Protein AF-A0A4E0QUS1-F1 (afdb_monomer_lite)

Foldseek 3Di:
DDDDDDDDDPPVVVVVVVVVVVVVVPPPPPPPPPVDQQVDWDQDPVRDTHGPVVQPPHDDDDDDPQVVCVVCVVVVDADEAAAELPPVRPQDDFQVVSVVVCCVPRVHDGHYDGHAYLDDPRHDVVSVVVVVDDDDPDPPD

Secondary structure (DSSP, 8-state):
---------THHHHHHHHHHHHHHTT---------SGGG-EEE-TTS-EEEGGGGTTS------HHHHHHHHGGGT---EE----TTTT-S-S-HHHHHHHHHHHH---SEEPPP---SSTT--HHHHHHHTS--------

pLDDT: mean 80.7, std 20.2, range [36.47, 97.94]

Radius of gyration: 30.68 Å; chains: 1; bounding box: 37×56×102 Å

InterPro domains:
  IPR000889 Glutathione peroxidase [PF00255] (37-131)
  IPR000889 Glutathione peroxidase [PIRSF000303] (21-133)
  IPR000889 Glutathione peroxidase [PS51355] (27-141)
  IPR000889 Glutathione peroxidase [PTHR11592] (29-133)
  IPR000889 Glutathione peroxidase [cd00340] (36-133)
  IPR029760 Glutathione peroxidase conserved site [PS00763] (80-87)
  IPR036249 Thioredoxin-like superfamily [SSF52833] (36-136)

Sequence (141 aa):
MERLPKMYGPISQLINTLLVVAIWCAQPSRTTGSDTIYDFKALSIDHKLIPLTKYKGLVCIIVNLQSLYTKYADRGLRILAFPCNQFGSQEPGTDEKIKSRILKKYNVTFDLFAKIDVNGTNEDPLYTFLKSKPFQPFFIK

Organism: Fasciola hepatica (NCBI:txid6192)

Structure (mmCIF, N/CA/C/O backbone):
data_AF-A0A4E0QUS1-F1
#
_entry.id   AF-A0A4E0QUS1-F1
#
loop_
_atom_site.group_PDB
_atom_site.id
_atom_site.type_symbol
_atom_site.label_atom_id
_atom_site.label_alt_id
_atom_site.label_comp_id
_atom_site.label_asym_id
_atom_site.label_entity_id
_atom_site.label_seq_id
_atom_site.pdbx_PDB_ins_code
_atom_site.Cartn_x
_atom_site.Cartn_y
_atom_site.Cartn_z
_atom_site.occupancy
_atom_site.B_iso_or_equiv
_atom_site.auth_seq_id
_atom_site.auth_comp_id
_atom_site.auth_asym_id
_atom_site.auth_atom_id
_atom_site.pdbx_PDB_model_num
ATOM 1 N N . MET A 1 1 ? -21.076 -40.288 82.056 1.00 40.31 1 MET A N 1
ATOM 2 C CA . MET A 1 1 ? -19.741 -39.669 81.932 1.00 40.31 1 MET A CA 1
ATOM 3 C C . MET A 1 1 ? -19.907 -38.334 81.239 1.00 40.31 1 MET A C 1
ATOM 5 O O . MET A 1 1 ? -20.513 -38.287 80.176 1.00 40.31 1 MET A O 1
ATOM 9 N N . GLU A 1 2 ? -19.456 -37.276 81.903 1.00 49.25 2 GLU A N 1
ATOM 10 C CA . GLU A 1 2 ? -19.419 -35.893 81.424 1.00 49.25 2 GLU A CA 1
ATOM 11 C C . GLU A 1 2 ? -18.774 -35.747 80.040 1.00 49.25 2 GLU A C 1
ATOM 13 O O . GLU A 1 2 ? -17.830 -36.470 79.718 1.00 49.25 2 GLU A O 1
ATOM 18 N N . ARG A 1 3 ? -19.229 -34.733 79.289 1.00 40.03 3 ARG A N 1
ATOM 19 C CA . ARG A 1 3 ? -18.395 -33.639 78.747 1.00 40.03 3 ARG A CA 1
ATOM 20 C C . ARG A 1 3 ? -19.279 -32.612 78.017 1.00 40.03 3 ARG A C 1
ATOM 22 O O . ARG A 1 3 ? -19.805 -32.889 76.945 1.00 40.03 3 ARG A O 1
ATOM 29 N N . LEU A 1 4 ? -19.385 -31.405 78.570 1.00 36.47 4 LEU A N 1
ATOM 30 C CA . LEU A 1 4 ? -19.482 -30.161 77.784 1.00 36.47 4 LEU A CA 1
ATOM 31 C C . LEU A 1 4 ? -18.038 -29.660 77.522 1.00 36.47 4 LEU A C 1
ATOM 33 O O . LEU A 1 4 ? -17.146 -30.036 78.282 1.00 36.47 4 LEU A O 1
ATOM 37 N N . PRO A 1 5 ? -17.765 -28.697 76.619 1.00 57.28 5 PRO A N 1
ATOM 38 C CA . PRO A 1 5 ? -18.223 -28.508 75.237 1.00 57.28 5 PRO A CA 1
ATOM 39 C C . PRO A 1 5 ? -17.035 -28.170 74.284 1.00 57.28 5 PRO A C 1
ATOM 41 O O . PRO A 1 5 ? -15.944 -27.812 74.722 1.00 57.28 5 PRO A O 1
ATOM 44 N N . LYS A 1 6 ? -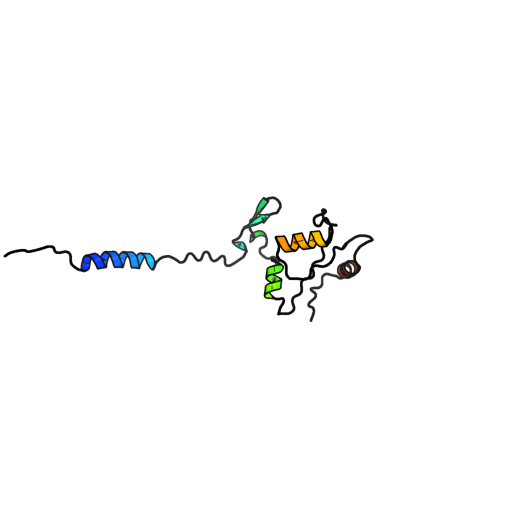17.251 -28.154 72.961 1.00 43.47 6 LYS A N 1
ATOM 45 C CA . LYS A 1 6 ? -16.607 -27.150 72.088 1.00 43.47 6 LYS A CA 1
ATOM 46 C C . LYS A 1 6 ? -17.665 -26.550 71.177 1.00 43.47 6 LYS A C 1
ATOM 48 O O . LYS A 1 6 ? -18.174 -27.181 70.260 1.00 43.47 6 LYS A O 1
ATOM 53 N N . MET A 1 7 ? -18.013 -25.323 71.522 1.00 51.16 7 MET A N 1
ATOM 54 C CA . MET A 1 7 ? -19.001 -24.474 70.891 1.00 51.16 7 MET A CA 1
ATOM 55 C C . MET A 1 7 ? -18.288 -23.609 69.847 1.00 51.16 7 MET A C 1
ATOM 57 O O . MET A 1 7 ? -17.663 -22.620 70.205 1.00 51.16 7 MET A O 1
ATOM 61 N N . TYR A 1 8 ? -18.374 -23.994 68.574 1.00 54.34 8 TYR A N 1
ATOM 62 C CA . TYR A 1 8 ? -18.249 -23.091 67.424 1.00 54.34 8 TYR A CA 1
ATOM 63 C C . TYR A 1 8 ? -19.262 -23.565 66.381 1.00 54.34 8 TYR A C 1
ATOM 65 O O . TYR A 1 8 ? -19.055 -24.556 65.687 1.00 54.34 8 TYR A O 1
ATOM 73 N N . GLY A 1 9 ? -20.426 -22.918 66.391 1.00 48.94 9 GLY A N 1
ATOM 74 C CA . GLY A 1 9 ? -21.565 -23.253 65.546 1.00 48.94 9 GLY A CA 1
ATOM 75 C C . GLY A 1 9 ? -21.462 -22.696 64.118 1.00 48.94 9 GLY A C 1
ATOM 76 O O . GLY A 1 9 ? -20.525 -21.964 63.792 1.00 48.94 9 GLY A O 1
ATOM 77 N N . PRO A 1 10 ? -22.473 -22.976 63.277 1.00 53.22 10 PRO A N 1
ATOM 78 C CA . PRO A 1 10 ? -22.513 -22.650 61.842 1.00 53.22 10 PRO A CA 1
ATOM 79 C C . PRO A 1 10 ? -22.476 -21.145 61.504 1.00 53.22 10 PRO A C 1
ATOM 81 O O . PRO A 1 10 ? -22.415 -20.770 60.336 1.00 53.22 10 PRO A O 1
ATOM 84 N N . ILE A 1 11 ? -22.463 -20.265 62.507 1.00 51.97 11 ILE A N 1
ATOM 85 C CA . ILE A 1 11 ? -22.473 -18.809 62.333 1.00 51.97 11 ILE A CA 1
ATOM 86 C C . ILE A 1 11 ? -21.072 -18.270 61.975 1.00 51.97 11 ILE A C 1
ATOM 88 O O . ILE A 1 11 ? -20.977 -17.299 61.229 1.00 51.97 11 ILE A O 1
ATOM 92 N N . SER A 1 12 ? -19.970 -18.912 62.398 1.00 47.06 12 SER A N 1
ATOM 93 C CA . SER A 1 12 ? -18.616 -18.412 62.073 1.00 47.06 12 SER A CA 1
ATOM 94 C C . SER A 1 12 ? -18.141 -18.767 60.657 1.00 47.06 12 SER A C 1
ATOM 96 O O . SER A 1 12 ? -17.222 -18.126 60.153 1.00 47.06 12 SER A O 1
ATOM 98 N N . GLN A 1 13 ? -18.758 -19.756 59.998 1.00 48.47 13 GLN A N 1
ATOM 99 C CA . GLN A 1 13 ? -18.509 -20.026 58.576 1.00 48.47 13 GLN A CA 1
ATOM 100 C C . GLN A 1 13 ? -19.308 -19.076 57.676 1.00 48.47 13 GLN A C 1
ATOM 102 O O . GLN A 1 13 ? -18.780 -18.616 56.671 1.00 48.47 13 GLN A O 1
ATOM 107 N N . LEU A 1 14 ? -20.523 -18.686 58.075 1.00 49.16 14 LEU A N 1
ATOM 108 C CA . LEU A 1 14 ? -21.357 -17.767 57.292 1.00 49.16 14 LEU A CA 1
ATOM 109 C C . LEU A 1 14 ? -20.762 -16.353 57.180 1.00 49.16 14 LEU A C 1
ATOM 111 O O . LEU A 1 14 ? -20.865 -15.740 56.119 1.00 49.16 14 LEU A O 1
ATOM 115 N N . ILE A 1 15 ? -20.087 -15.850 58.219 1.00 51.75 15 ILE A N 1
ATOM 116 C CA . ILE A 1 15 ? -19.518 -14.488 58.213 1.00 51.75 15 ILE A CA 1
ATOM 117 C C . ILE A 1 15 ? -18.326 -14.378 57.241 1.00 51.75 15 ILE A C 1
ATOM 119 O O . ILE A 1 15 ? -18.234 -13.404 56.494 1.00 51.75 15 ILE A O 1
ATOM 123 N N . ASN A 1 16 ? -17.458 -15.397 57.177 1.00 44.53 16 ASN A N 1
ATOM 124 C CA . ASN A 1 16 ? -16.328 -15.404 56.238 1.00 44.53 16 ASN A CA 1
ATOM 125 C C . ASN A 1 16 ? -16.762 -15.664 54.787 1.00 44.53 16 ASN A C 1
ATOM 127 O O . ASN A 1 16 ? -16.133 -15.142 53.868 1.00 44.53 16 ASN A O 1
ATOM 131 N N . THR A 1 17 ? -17.843 -16.414 54.551 1.00 52.12 17 THR A N 1
ATOM 132 C CA . THR A 1 17 ? -18.352 -16.637 53.187 1.00 52.12 17 THR A CA 1
ATOM 133 C C . THR A 1 17 ? -19.080 -15.404 52.633 1.00 52.12 17 THR A C 1
ATOM 135 O O . THR A 1 17 ? -18.902 -15.075 51.462 1.00 52.12 17 THR A O 1
ATOM 138 N N . LEU A 1 18 ? -19.827 -14.658 53.458 1.00 50.69 18 LEU A N 1
ATOM 139 C CA . LEU A 1 18 ? -20.523 -13.432 53.029 1.00 50.69 18 LEU A CA 1
ATOM 140 C C . LEU A 1 18 ? -19.567 -12.278 52.680 1.00 50.69 18 LEU A C 1
ATOM 142 O O . LEU A 1 18 ? -19.798 -11.576 51.695 1.00 50.69 18 LEU A O 1
ATOM 146 N N . LEU A 1 19 ? -18.470 -12.112 53.429 1.00 47.12 19 LEU A N 1
ATOM 147 C CA . LEU A 1 19 ? -17.458 -11.081 53.152 1.00 47.12 19 LEU A CA 1
ATOM 148 C C . LEU A 1 19 ? -16.709 -11.325 51.829 1.00 47.12 19 LEU A C 1
ATOM 150 O O . LEU A 1 19 ? -16.436 -10.373 51.100 1.00 47.12 19 LEU A O 1
ATOM 154 N N . VAL A 1 20 ? -16.430 -12.584 51.473 1.00 51.47 20 VAL A N 1
ATOM 155 C CA . VAL A 1 20 ? -15.752 -12.933 50.209 1.00 51.47 20 VAL A CA 1
ATOM 156 C C . VAL A 1 20 ? -16.686 -12.779 49.000 1.00 51.47 20 VAL A C 1
ATOM 158 O O . VAL A 1 20 ? -16.249 -12.308 47.951 1.00 51.47 20 VAL A O 1
ATOM 161 N N . VAL A 1 21 ? -17.982 -13.086 49.144 1.00 51.75 21 VAL A N 1
ATOM 162 C CA . VAL A 1 21 ? -18.977 -12.886 48.071 1.00 51.75 21 VAL A CA 1
ATOM 163 C C . VAL A 1 21 ? -19.236 -11.394 47.812 1.00 51.75 21 VAL A C 1
ATOM 165 O O . VAL A 1 21 ? -19.278 -10.975 46.656 1.00 51.75 21 VAL A O 1
ATOM 168 N N . ALA A 1 22 ? -19.325 -10.563 48.857 1.00 50.81 22 ALA A N 1
ATOM 169 C CA . ALA A 1 22 ? -19.548 -9.121 48.706 1.00 50.81 22 ALA A CA 1
ATOM 170 C C . ALA A 1 22 ? -18.384 -8.395 47.997 1.00 50.81 22 ALA A C 1
ATOM 172 O O . ALA A 1 22 ? -18.614 -7.454 47.239 1.00 50.81 22 ALA A O 1
ATOM 173 N N . ILE A 1 23 ? -17.142 -8.858 48.188 1.00 49.94 23 ILE A N 1
ATOM 174 C CA . ILE A 1 23 ? -15.952 -8.284 47.535 1.00 49.94 23 ILE A CA 1
ATOM 175 C C . ILE A 1 23 ? -15.830 -8.744 46.069 1.00 49.94 23 ILE A C 1
ATOM 177 O O . ILE A 1 23 ? -15.285 -8.014 45.242 1.00 49.94 23 ILE A O 1
ATOM 181 N N . TRP A 1 24 ? -16.383 -9.906 45.702 1.00 47.44 24 TRP A N 1
ATOM 182 C CA . TRP A 1 24 ? -16.350 -10.400 44.318 1.00 47.44 24 TRP A CA 1
ATOM 183 C C . TRP A 1 24 ? -17.467 -9.819 43.433 1.00 47.44 24 TRP A C 1
ATOM 185 O O . TRP A 1 24 ? -17.294 -9.700 42.223 1.00 47.44 24 TRP A O 1
ATOM 195 N N . CYS A 1 25 ? -18.575 -9.363 44.027 1.00 55.81 25 CYS A N 1
ATOM 196 C CA . CYS A 1 25 ? -19.667 -8.698 43.304 1.00 55.81 25 CYS A CA 1
ATOM 197 C C . CYS A 1 25 ? -19.442 -7.197 43.045 1.00 55.81 25 CYS A C 1
ATOM 199 O O . CYS A 1 25 ? -20.189 -6.597 42.277 1.00 55.81 25 CYS A O 1
ATOM 201 N N . ALA A 1 26 ? -18.412 -6.591 43.639 1.00 57.03 26 ALA A N 1
ATOM 202 C CA . ALA A 1 26 ? -18.058 -5.188 43.431 1.00 57.03 26 ALA A CA 1
ATOM 203 C C . ALA A 1 26 ? -16.633 -5.046 42.885 1.00 57.03 26 ALA A C 1
ATOM 205 O O . ALA A 1 26 ? -15.854 -4.205 43.330 1.00 57.03 26 ALA A O 1
ATOM 206 N N . GLN A 1 27 ? -16.280 -5.854 41.886 1.00 51.78 27 GLN A N 1
ATOM 207 C CA . GLN A 1 27 ? -15.280 -5.390 40.937 1.00 51.78 27 GLN A CA 1
ATOM 208 C C . GLN A 1 27 ? -15.998 -4.433 39.985 1.00 51.78 27 GLN A C 1
ATOM 210 O O . GLN A 1 27 ? -16.838 -4.896 39.211 1.00 51.78 27 GLN A O 1
ATOM 215 N N . PRO A 1 28 ? -15.719 -3.112 40.008 1.00 50.62 28 PRO A N 1
ATOM 216 C CA . PRO A 1 28 ? -16.081 -2.291 38.871 1.00 50.62 28 PRO A CA 1
ATOM 217 C C . PRO A 1 28 ? -15.431 -2.965 37.671 1.00 50.62 28 PRO A C 1
ATOM 219 O O . PRO A 1 28 ? -14.208 -3.135 37.632 1.00 50.62 28 PRO A O 1
ATOM 222 N N . SER A 1 29 ? -16.251 -3.409 36.723 1.00 51.47 29 SER A N 1
ATOM 223 C CA . SER A 1 29 ? -15.768 -3.776 35.408 1.00 51.47 29 SER A CA 1
ATOM 224 C C . SER A 1 29 ? -14.910 -2.608 34.943 1.00 51.47 29 SER A C 1
ATOM 226 O O . SER A 1 29 ? -15.428 -1.523 34.675 1.00 51.47 29 SER A O 1
ATOM 228 N N . ARG A 1 30 ? -13.587 -2.788 34.897 1.00 48.03 30 ARG A N 1
ATOM 229 C CA . ARG A 1 30 ? -12.718 -1.873 34.165 1.00 48.03 30 ARG A CA 1
ATOM 230 C C . ARG A 1 30 ? -13.013 -2.094 32.691 1.00 48.03 30 ARG A C 1
ATOM 232 O O . ARG A 1 30 ? -12.247 -2.721 31.972 1.00 48.03 30 ARG A O 1
ATOM 239 N N . THR A 1 31 ? -14.142 -1.575 32.238 1.00 47.84 31 THR A N 1
ATOM 240 C CA . THR A 1 31 ? -14.291 -1.160 30.859 1.00 47.84 31 THR A CA 1
ATOM 241 C C . THR A 1 31 ? -13.455 0.105 30.730 1.00 47.84 31 THR A C 1
ATOM 243 O O . THR A 1 31 ? -13.963 1.216 30.844 1.00 47.84 31 THR A O 1
ATOM 246 N N . THR A 1 32 ? -12.149 -0.035 30.500 1.00 53.66 32 THR A N 1
ATOM 247 C CA . THR A 1 32 ? -11.423 1.004 29.760 1.00 53.66 32 THR A CA 1
ATOM 248 C C . THR A 1 32 ? -11.858 0.871 28.303 1.00 53.66 32 THR A C 1
ATOM 250 O O . THR A 1 32 ? -11.110 0.384 27.458 1.00 53.66 32 THR A O 1
ATOM 253 N N . GLY A 1 33 ? -13.132 1.172 28.044 1.00 52.78 33 GLY A N 1
ATOM 254 C CA . GLY A 1 33 ? -13.663 1.290 26.700 1.00 52.78 33 GLY A CA 1
ATOM 255 C C . GLY A 1 33 ? -13.102 2.577 26.131 1.00 52.78 33 GLY A C 1
ATOM 256 O O . GLY A 1 33 ? -13.495 3.659 26.548 1.00 52.78 33 GLY A O 1
ATOM 257 N N . SER A 1 34 ? -12.116 2.469 25.250 1.00 57.66 34 SER A N 1
ATOM 258 C CA . SER A 1 34 ? -11.783 3.574 24.363 1.00 57.66 34 SER A CA 1
ATOM 259 C C . SER A 1 34 ? -12.925 3.690 23.356 1.00 57.66 34 SER A C 1
ATOM 261 O O . SER A 1 34 ? -13.017 2.876 22.431 1.00 57.66 34 SER A O 1
ATOM 263 N N . ASP A 1 35 ? -13.820 4.652 23.545 1.00 76.94 35 ASP A N 1
ATOM 264 C CA . ASP A 1 35 ? -14.966 4.843 22.650 1.00 76.94 35 ASP A CA 1
ATOM 265 C C . ASP A 1 35 ? -14.526 5.351 21.267 1.00 76.94 35 ASP A C 1
ATOM 267 O O . ASP A 1 35 ? -15.284 5.294 20.296 1.00 76.94 35 ASP A O 1
ATOM 271 N N . THR A 1 36 ? -13.287 5.847 21.146 1.00 89.69 36 THR A N 1
ATOM 272 C CA . THR A 1 36 ? -12.766 6.418 19.902 1.00 89.69 36 THR A CA 1
ATOM 273 C C . THR A 1 36 ? -11.298 6.075 19.664 1.00 89.69 36 THR A C 1
ATOM 275 O O . THR A 1 36 ? -10.553 5.709 20.570 1.00 89.69 36 THR A O 1
ATOM 278 N N . ILE A 1 37 ? -10.829 6.283 18.430 1.00 92.06 37 ILE A N 1
ATOM 279 C CA . ILE A 1 37 ? -9.399 6.167 18.107 1.00 92.06 37 ILE A CA 1
ATOM 280 C C . ILE A 1 37 ? -8.530 7.209 18.836 1.00 92.06 37 ILE A C 1
ATOM 282 O O . ILE A 1 37 ? -7.312 7.068 18.873 1.00 92.06 37 ILE A O 1
ATOM 286 N N . TYR A 1 38 ? -9.121 8.268 19.398 1.00 93.81 38 TYR A N 1
ATOM 287 C CA . TYR A 1 38 ? -8.379 9.388 19.977 1.00 93.81 38 TYR A CA 1
ATOM 288 C C . TYR A 1 38 ? -7.732 9.066 21.327 1.00 93.81 38 TYR A C 1
ATOM 290 O O . TYR A 1 38 ? -6.824 9.783 21.743 1.00 93.81 38 TYR A O 1
ATOM 298 N N . ASP A 1 39 ? -8.128 7.967 21.963 1.00 93.69 39 ASP A N 1
ATOM 299 C CA . ASP A 1 39 ? -7.533 7.501 23.219 1.00 93.69 39 ASP A CA 1
ATOM 300 C C . ASP A 1 39 ? -6.164 6.828 23.006 1.00 93.69 39 ASP A C 1
ATOM 302 O O . ASP A 1 39 ? -5.421 6.574 23.955 1.00 93.69 39 ASP A O 1
ATOM 306 N N . PHE A 1 40 ? -5.795 6.561 21.748 1.00 94.31 40 PHE A N 1
ATOM 307 C CA . PHE A 1 40 ? -4.576 5.847 21.391 1.00 94.31 40 PHE A CA 1
ATOM 308 C C . PHE A 1 40 ? -3.437 6.773 20.952 1.00 94.31 40 PHE A C 1
ATOM 310 O O . PHE A 1 40 ? -3.622 7.890 20.454 1.00 94.31 40 PHE A O 1
ATOM 317 N N . LYS A 1 41 ? -2.214 6.252 21.082 1.00 95.88 41 LYS A N 1
ATOM 318 C CA . LYS A 1 41 ? -0.996 6.821 20.499 1.00 95.88 41 LYS A CA 1
ATOM 319 C C . LYS A 1 41 ? -0.332 5.773 19.611 1.00 95.88 41 LYS A C 1
ATOM 321 O O . LYS A 1 41 ? -0.338 4.594 19.952 1.00 95.88 41 LYS A O 1
ATOM 326 N N . ALA A 1 42 ? 0.263 6.205 18.505 1.00 94.62 42 ALA A N 1
ATOM 327 C CA . ALA A 1 42 ? 0.992 5.341 17.583 1.00 94.62 42 ALA A CA 1
ATOM 328 C C . ALA A 1 42 ? 2.439 5.817 17.437 1.00 94.62 42 ALA A C 1
ATOM 330 O O . ALA A 1 42 ? 2.710 7.018 17.429 1.00 94.62 42 ALA A O 1
ATOM 331 N N . LEU A 1 43 ? 3.376 4.876 17.329 1.00 96.06 43 LEU A N 1
ATOM 332 C CA . LEU A 1 43 ? 4.772 5.191 17.048 1.00 96.06 43 LEU A CA 1
ATOM 333 C C . LEU A 1 43 ? 4.928 5.502 15.553 1.00 96.06 43 LEU A C 1
ATOM 335 O O . LEU A 1 43 ? 4.513 4.707 14.711 1.00 96.06 43 LEU A O 1
ATOM 339 N N . SER A 1 44 ? 5.506 6.656 15.223 1.00 93.69 44 SER A N 1
ATOM 340 C CA . SER A 1 44 ? 5.849 6.999 13.842 1.00 93.69 44 SER A CA 1
ATOM 341 C C . SER A 1 44 ? 7.099 6.257 13.370 1.00 93.69 44 SER A C 1
ATOM 343 O O . SER A 1 44 ? 7.847 5.694 14.170 1.00 93.69 44 SER A O 1
ATOM 345 N N . ILE A 1 45 ? 7.359 6.317 12.061 1.00 87.75 45 ILE A N 1
ATOM 346 C CA . ILE A 1 45 ? 8.582 5.763 11.465 1.00 87.75 45 ILE A CA 1
ATOM 347 C C . ILE A 1 45 ? 9.861 6.422 12.014 1.00 87.75 45 ILE A C 1
ATOM 349 O O . ILE A 1 45 ? 10.891 5.771 12.110 1.00 87.75 45 ILE A O 1
ATOM 353 N N . ASP A 1 46 ? 9.765 7.672 12.475 1.00 95.12 46 ASP A N 1
ATOM 354 C CA . ASP A 1 46 ? 10.855 8.409 13.131 1.00 95.12 46 ASP A CA 1
ATOM 355 C C . ASP A 1 46 ? 10.925 8.152 14.649 1.00 95.12 46 ASP A C 1
ATOM 357 O O . ASP A 1 46 ? 11.494 8.952 15.393 1.00 95.12 46 ASP A O 1
ATOM 361 N N . HIS A 1 47 ? 10.282 7.088 15.138 1.00 92.12 47 HIS A N 1
ATOM 362 C CA . HIS A 1 47 ? 10.220 6.706 16.553 1.00 92.12 47 HIS A CA 1
ATOM 363 C C . HIS A 1 47 ? 9.615 7.765 17.490 1.00 92.12 47 HIS A C 1
ATOM 365 O O . HIS A 1 47 ? 9.898 7.790 18.690 1.00 92.12 47 HIS A O 1
ATOM 371 N N . LYS A 1 48 ? 8.728 8.622 16.974 1.00 96.81 48 LYS A N 1
ATOM 372 C CA . LYS A 1 48 ? 7.997 9.600 17.791 1.00 96.81 48 LYS A CA 1
ATOM 373 C C . LYS A 1 48 ? 6.622 9.057 18.140 1.00 96.81 48 LYS A C 1
ATOM 375 O O . LYS A 1 48 ? 5.891 8.595 17.268 1.00 96.81 48 LYS A O 1
ATOM 380 N N . LEU A 1 49 ? 6.251 9.125 19.415 1.00 97.19 49 LEU A N 1
ATOM 381 C CA . LEU A 1 49 ? 4.927 8.708 19.866 1.00 97.19 49 LEU A CA 1
ATOM 382 C C . LEU A 1 49 ? 3.904 9.811 19.556 1.00 97.19 49 LEU A C 1
ATOM 384 O O . LEU A 1 49 ? 3.917 10.869 20.186 1.00 97.19 49 LEU A O 1
ATOM 388 N N . ILE A 1 50 ? 3.025 9.571 18.583 1.00 96.81 50 ILE A N 1
ATOM 389 C CA . ILE A 1 50 ? 2.036 10.541 18.101 1.00 96.81 50 ILE A CA 1
ATOM 390 C C . ILE A 1 50 ? 0.654 10.186 18.668 1.00 96.81 50 ILE A C 1
ATOM 392 O O . ILE A 1 50 ? 0.156 9.090 18.399 1.00 96.81 50 ILE A O 1
ATOM 396 N N . PRO A 1 51 ? -0.002 11.082 19.428 1.00 97.12 51 PRO A N 1
ATOM 397 C CA . PRO A 1 51 ? -1.385 10.873 19.839 1.00 97.12 51 PRO A CA 1
ATOM 398 C C . PRO A 1 51 ? -2.335 11.007 18.646 1.00 97.12 51 PRO A C 1
ATOM 400 O O . PRO A 1 51 ? -2.218 11.944 17.851 1.00 97.12 51 PRO A O 1
ATOM 403 N N . LEU A 1 52 ? -3.302 10.093 18.528 1.00 96.12 52 LEU A N 1
ATOM 404 C CA . LEU A 1 52 ? -4.244 10.104 17.405 1.00 96.12 52 LEU A CA 1
ATOM 405 C C . LEU A 1 52 ? -5.252 11.262 17.480 1.00 96.12 52 LEU A C 1
ATOM 407 O O . LEU A 1 52 ? -5.863 11.596 16.466 1.00 96.12 52 LEU A O 1
ATOM 411 N N . THR A 1 53 ? -5.354 11.957 18.622 1.00 96.69 53 THR A N 1
ATOM 412 C CA . THR A 1 53 ? -6.055 13.253 18.746 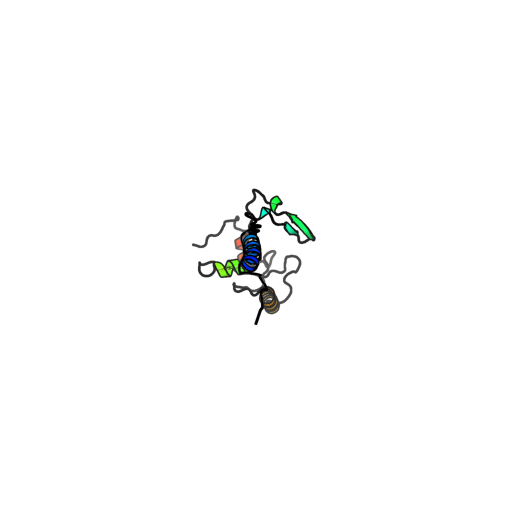1.00 96.69 53 THR A CA 1
ATOM 413 C C . THR A 1 53 ? -5.604 14.282 17.708 1.00 96.69 53 THR A C 1
ATOM 415 O O . THR A 1 53 ? -6.405 15.132 17.324 1.00 96.69 53 THR A O 1
ATOM 418 N N . LYS A 1 54 ? -4.364 14.178 17.200 1.00 96.19 54 LYS A N 1
A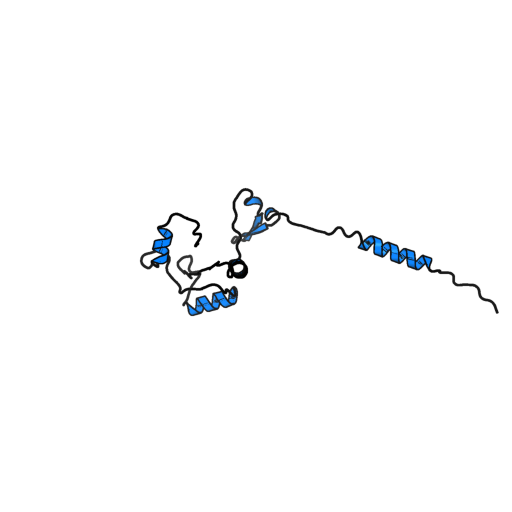TOM 419 C CA . LYS A 1 54 ? -3.835 14.996 16.095 1.00 96.19 54 LYS A CA 1
ATOM 420 C C . LYS A 1 54 ? -4.757 15.014 14.868 1.00 96.19 54 LYS A C 1
ATOM 422 O O . LYS A 1 54 ? -4.770 16.000 14.141 1.00 96.19 54 LYS A O 1
ATOM 427 N N . TYR A 1 55 ? -5.503 13.937 14.634 1.00 95.12 55 TYR A N 1
ATOM 428 C CA . TYR A 1 55 ? -6.350 13.771 13.456 1.00 95.12 55 TYR A CA 1
ATOM 429 C C . TYR A 1 55 ? -7.835 14.069 13.715 1.00 95.12 55 TYR A C 1
ATOM 431 O O . TYR A 1 55 ? -8.691 13.744 12.892 1.00 95.12 55 TYR A O 1
ATOM 439 N N . LYS A 1 56 ? -8.171 14.677 14.858 1.00 93.88 56 LYS A N 1
ATOM 440 C CA . LYS A 1 56 ? -9.556 15.011 15.198 1.00 93.88 56 LYS A CA 1
ATOM 441 C C . LYS A 1 56 ? -10.151 15.987 14.179 1.00 93.88 56 LYS A C 1
ATOM 443 O O . LYS A 1 56 ? -9.555 17.013 13.876 1.00 93.88 56 LYS A O 1
ATOM 448 N N . GLY A 1 57 ? -11.337 15.657 13.667 1.00 91.06 57 GLY A N 1
ATOM 449 C CA . GLY A 1 57 ? -12.022 16.438 12.628 1.00 91.06 57 GLY A CA 1
ATOM 450 C C . GLY A 1 57 ? -11.591 16.109 11.194 1.00 91.06 57 GLY A C 1
ATOM 451 O O . GLY A 1 57 ? -12.146 16.680 10.260 1.00 91.06 57 GLY A O 1
ATOM 452 N N . LEU A 1 58 ? -10.649 15.179 11.004 1.00 92.06 58 LEU A N 1
ATOM 453 C CA . LEU A 1 58 ? -10.235 14.698 9.688 1.00 92.06 58 LEU A CA 1
ATOM 454 C C . LEU A 1 58 ? -10.822 13.314 9.404 1.00 92.06 58 LEU A C 1
ATOM 456 O O . LEU A 1 58 ? -10.922 12.464 10.290 1.00 92.06 58 LEU A O 1
ATOM 460 N N . VAL A 1 59 ? -11.147 13.060 8.137 1.00 91.06 59 VAL A N 1
ATOM 461 C CA . VAL A 1 59 ? -11.447 11.702 7.671 1.00 91.06 59 VAL A CA 1
ATOM 462 C C . VAL A 1 59 ? -10.136 10.921 7.602 1.00 91.06 59 VAL A C 1
ATOM 464 O O . VAL A 1 59 ? -9.218 11.301 6.879 1.00 91.06 59 VAL A O 1
ATOM 467 N N . CYS A 1 60 ? -10.048 9.829 8.362 1.00 87.94 60 CYS A N 1
ATOM 468 C CA . CYS A 1 60 ? -8.862 8.977 8.433 1.00 87.94 60 CYS A CA 1
ATOM 469 C C . CYS A 1 60 ? -9.167 7.581 7.896 1.00 87.94 60 CYS A C 1
ATOM 471 O O . CYS A 1 60 ? -10.162 6.970 8.283 1.00 87.94 60 CYS A O 1
ATOM 473 N N . ILE A 1 61 ? -8.272 7.045 7.066 1.00 86.50 61 ILE A N 1
ATOM 474 C CA . ILE A 1 61 ? -8.300 5.642 6.648 1.00 86.50 61 ILE A CA 1
ATOM 475 C C . ILE A 1 61 ? -7.173 4.915 7.384 1.00 86.50 61 ILE A C 1
ATOM 477 O O . ILE A 1 61 ? -5.997 5.153 7.119 1.00 86.50 61 ILE A O 1
ATOM 481 N N . ILE A 1 62 ? -7.538 4.028 8.311 1.00 90.00 62 ILE A N 1
ATOM 482 C CA . ILE A 1 62 ? -6.619 3.103 8.986 1.00 90.00 62 ILE A CA 1
ATOM 483 C C . ILE A 1 62 ? -6.951 1.712 8.463 1.00 90.00 62 ILE A C 1
ATOM 485 O O . ILE A 1 62 ? -8.062 1.224 8.669 1.00 90.00 62 ILE A O 1
ATOM 489 N N . VAL A 1 63 ? -6.017 1.083 7.755 1.00 86.19 63 VAL A N 1
ATOM 490 C CA . VAL A 1 63 ? -6.305 -0.151 7.023 1.00 86.19 63 VAL A CA 1
ATOM 491 C C . VAL A 1 63 ? -5.257 -1.226 7.280 1.00 86.19 63 VAL A C 1
ATOM 493 O O . VAL A 1 63 ? -4.056 -0.988 7.195 1.00 86.19 63 VAL A O 1
ATOM 496 N N . ASN A 1 64 ? -5.741 -2.437 7.549 1.00 87.75 64 ASN A N 1
ATOM 497 C CA . ASN A 1 64 ? -5.000 -3.673 7.334 1.00 87.75 64 ASN A CA 1
ATOM 498 C C . ASN A 1 64 ? -5.602 -4.353 6.096 1.00 87.75 64 ASN A C 1
ATOM 500 O O . ASN A 1 64 ? -6.734 -4.836 6.147 1.00 87.75 64 ASN A O 1
ATOM 504 N N . LEU A 1 65 ? -4.865 -4.348 4.981 1.00 89.31 65 LEU A N 1
ATOM 505 C CA . LEU A 1 65 ? -5.379 -4.774 3.673 1.00 89.31 65 LEU A CA 1
ATOM 506 C C . LEU A 1 65 ? -5.808 -6.243 3.653 1.00 89.31 65 LEU A C 1
ATOM 508 O O . LEU A 1 65 ? -6.851 -6.557 3.089 1.00 89.31 65 LEU A O 1
ATOM 512 N N . GLN A 1 66 ? -5.058 -7.133 4.306 1.00 90.81 66 GLN A N 1
ATOM 513 C CA . GLN A 1 66 ? -5.404 -8.553 4.324 1.00 90.81 66 GLN A CA 1
ATOM 514 C C . GLN A 1 66 ? -6.693 -8.799 5.117 1.00 90.81 66 GLN A C 1
ATOM 516 O O . GLN A 1 66 ? -7.582 -9.498 4.642 1.00 90.81 66 GLN A O 1
ATOM 521 N N . SER A 1 67 ? -6.845 -8.176 6.290 1.00 90.75 67 SER A N 1
ATOM 522 C CA . SER A 1 67 ? -8.079 -8.285 7.082 1.00 90.75 67 SER A CA 1
ATOM 523 C C . SER A 1 67 ? -9.286 -7.670 6.369 1.00 90.75 67 SER A C 1
ATOM 525 O O . SER A 1 67 ? -10.387 -8.217 6.442 1.00 90.75 67 SER A O 1
ATOM 527 N N . LEU A 1 68 ? -9.085 -6.552 5.662 1.00 91.75 68 LEU A N 1
ATOM 528 C CA . LEU A 1 68 ? -10.116 -5.940 4.825 1.00 91.75 68 LEU A CA 1
ATOM 529 C C . LEU A 1 68 ? -10.559 -6.907 3.721 1.00 91.75 68 LEU A C 1
ATOM 531 O O . LEU A 1 68 ? -11.758 -7.103 3.524 1.00 91.75 68 LEU A O 1
ATOM 535 N N . TYR A 1 69 ? -9.596 -7.544 3.053 1.00 93.12 69 TYR A N 1
ATOM 536 C CA . TYR A 1 69 ? -9.867 -8.518 2.007 1.00 93.12 69 TYR A CA 1
ATOM 537 C C . TYR A 1 69 ? -10.619 -9.735 2.546 1.00 93.12 69 TYR A C 1
ATOM 539 O O . TYR A 1 69 ? -11.706 -10.019 2.059 1.00 93.12 69 TYR A O 1
ATOM 547 N N . THR A 1 70 ? -10.137 -10.385 3.612 1.00 93.31 70 THR A N 1
ATOM 548 C CA . THR A 1 70 ? -10.833 -11.530 4.230 1.00 93.31 70 THR A CA 1
ATOM 549 C C . THR A 1 70 ? -12.287 -11.208 4.581 1.00 93.31 70 THR A C 1
ATOM 551 O O . THR A 1 70 ? -13.161 -12.049 4.409 1.00 93.31 70 THR A O 1
ATOM 554 N N . LYS A 1 71 ? -12.575 -9.989 5.053 1.00 94.25 71 LYS A N 1
ATOM 555 C CA . LYS A 1 71 ? -13.930 -9.605 5.470 1.00 94.25 71 LYS A CA 1
ATOM 556 C C . LYS A 1 71 ? -14.886 -9.331 4.304 1.00 94.25 71 LYS A C 1
ATOM 558 O O . LYS A 1 71 ? -16.092 -9.527 4.457 1.00 94.25 71 LYS A O 1
ATOM 563 N N . TYR A 1 72 ? -14.382 -8.823 3.181 1.00 95.75 72 TYR A N 1
ATOM 564 C CA . TYR A 1 72 ? -15.222 -8.284 2.106 1.00 95.75 72 TYR A CA 1
ATOM 565 C C . TYR A 1 72 ? -15.002 -8.937 0.735 1.00 95.75 72 TYR A C 1
ATOM 567 O O . TYR A 1 72 ? -15.719 -8.587 -0.202 1.00 95.75 72 TYR A O 1
ATOM 575 N N . ALA A 1 73 ? -14.080 -9.895 0.598 1.00 94.31 73 ALA A N 1
ATOM 576 C CA . ALA A 1 73 ? -13.827 -10.601 -0.661 1.00 94.31 73 ALA A CA 1
ATOM 577 C C . ALA A 1 73 ? -15.090 -11.293 -1.197 1.00 94.31 73 ALA A C 1
ATOM 579 O O . ALA A 1 73 ? -15.432 -11.132 -2.371 1.00 94.31 73 ALA A O 1
ATOM 580 N N . ASP A 1 74 ? -15.850 -11.956 -0.326 1.00 95.31 74 ASP A N 1
ATOM 581 C CA . ASP A 1 74 ? -17.116 -12.611 -0.694 1.00 95.31 74 ASP A CA 1
ATOM 582 C C . ASP A 1 74 ? -18.228 -11.611 -1.042 1.00 95.31 74 ASP A C 1
ATOM 584 O O . ASP A 1 74 ? -19.243 -11.971 -1.629 1.00 95.31 74 ASP A O 1
ATOM 588 N N . ARG A 1 75 ? -18.030 -10.329 -0.712 1.00 95.56 75 ARG A N 1
ATOM 589 C CA . ARG A 1 75 ? -18.929 -9.221 -1.070 1.00 95.56 75 ARG A CA 1
ATOM 590 C C . ARG A 1 75 ? -18.443 -8.440 -2.291 1.00 95.56 75 ARG A C 1
ATOM 592 O O . ARG A 1 75 ? -18.888 -7.320 -2.511 1.00 95.56 75 ARG A O 1
ATOM 599 N N . GLY A 1 76 ? -17.508 -9.006 -3.052 1.00 93.69 76 GLY A N 1
ATOM 600 C CA . GLY A 1 76 ? -17.011 -8.430 -4.301 1.00 93.69 76 GLY A CA 1
ATOM 601 C C . GLY A 1 76 ? -15.762 -7.557 -4.169 1.00 93.69 76 GLY A C 1
ATOM 602 O O . GLY A 1 76 ? -15.249 -7.108 -5.190 1.00 93.69 76 GLY A O 1
ATOM 603 N N . LEU A 1 77 ? -15.209 -7.340 -2.966 1.00 94.44 77 LEU A N 1
ATOM 604 C CA . LEU A 1 77 ? -13.948 -6.599 -2.847 1.00 94.44 77 LEU A CA 1
ATOM 605 C C . LEU A 1 77 ? -12.807 -7.385 -3.507 1.00 94.44 77 LEU A C 1
ATOM 607 O O . LEU A 1 77 ? -12.615 -8.570 -3.232 1.00 94.44 77 LEU A O 1
ATOM 611 N N . ARG A 1 78 ? -12.003 -6.712 -4.331 1.00 94.44 78 ARG A N 1
ATOM 612 C CA . ARG A 1 78 ? -10.746 -7.236 -4.877 1.00 94.44 78 ARG A CA 1
ATOM 613 C C . ARG A 1 78 ? -9.616 -6.256 -4.605 1.00 94.44 78 ARG A C 1
ATOM 615 O O . ARG A 1 78 ? -9.794 -5.050 -4.741 1.00 94.44 78 ARG A O 1
ATOM 622 N N . ILE A 1 79 ? -8.469 -6.786 -4.193 1.00 94.62 79 ILE A N 1
ATOM 623 C CA . ILE A 1 79 ? -7.226 -6.030 -4.029 1.00 94.62 79 ILE A CA 1
ATOM 624 C C . ILE A 1 79 ? -6.246 -6.580 -5.059 1.00 94.62 79 ILE A C 1
ATOM 626 O O . ILE A 1 79 ? -6.025 -7.785 -5.111 1.00 94.62 79 ILE A O 1
ATOM 630 N N . LEU A 1 80 ? -5.696 -5.693 -5.885 1.00 95.00 80 LEU A N 1
ATOM 631 C CA . LEU A 1 80 ? -4.718 -6.026 -6.911 1.00 95.00 80 LEU A CA 1
ATOM 632 C C . LEU A 1 80 ? -3.394 -5.379 -6.506 1.00 95.00 80 LEU A C 1
ATOM 634 O O . LEU A 1 80 ? -3.282 -4.152 -6.498 1.00 95.00 80 LEU A O 1
ATOM 638 N N . ALA A 1 81 ? -2.417 -6.191 -6.109 1.00 94.94 81 ALA A N 1
ATOM 639 C CA . ALA A 1 81 ? -1.124 -5.705 -5.647 1.00 94.94 81 ALA A CA 1
ATOM 640 C C . ALA A 1 81 ? -0.078 -5.780 -6.765 1.00 94.94 81 ALA A C 1
ATOM 642 O O . ALA A 1 81 ? 0.239 -6.866 -7.248 1.00 94.94 81 ALA A O 1
ATOM 643 N N . PHE A 1 82 ? 0.486 -4.625 -7.126 1.00 96.06 82 PHE A N 1
ATOM 644 C CA . PHE A 1 82 ? 1.551 -4.483 -8.119 1.00 96.06 82 PHE A CA 1
ATOM 645 C C . PHE A 1 82 ? 2.859 -4.081 -7.423 1.00 96.06 82 PHE A C 1
ATOM 647 O O . PHE A 1 82 ? 2.995 -2.931 -6.995 1.00 96.06 82 PHE A O 1
ATOM 654 N N . PRO A 1 83 ? 3.817 -5.008 -7.253 1.00 95.94 83 PRO A N 1
ATOM 655 C CA . PRO A 1 83 ? 5.138 -4.681 -6.728 1.00 95.94 83 PRO A CA 1
ATOM 656 C C . PRO A 1 83 ? 5.832 -3.611 -7.583 1.00 95.94 83 PRO A C 1
ATOM 658 O O . PRO A 1 83 ? 5.787 -3.671 -8.810 1.00 95.94 83 PRO A O 1
ATOM 661 N N . CYS A 1 84 ? 6.513 -2.651 -6.950 1.00 95.38 84 CYS A N 1
ATOM 662 C CA . CYS A 1 84 ? 7.257 -1.602 -7.648 1.00 95.38 84 CYS A CA 1
ATOM 663 C C . CYS A 1 84 ? 8.514 -1.210 -6.866 1.00 95.38 84 CYS A C 1
ATOM 665 O O . CYS A 1 84 ? 8.460 -0.978 -5.658 1.00 95.38 84 CYS A O 1
ATOM 667 N N . ASN A 1 85 ? 9.650 -1.103 -7.558 1.00 96.19 85 ASN A N 1
ATOM 668 C CA . ASN A 1 85 ? 10.945 -0.831 -6.929 1.00 96.19 85 ASN A CA 1
ATOM 669 C C . ASN A 1 85 ? 11.433 0.623 -7.095 1.00 96.19 85 ASN A C 1
ATOM 671 O O . ASN A 1 85 ? 12.530 0.957 -6.654 1.00 96.19 85 ASN A O 1
ATOM 675 N N . GLN A 1 86 ? 10.638 1.501 -7.713 1.00 94.56 86 GLN A N 1
ATOM 676 C CA . GLN A 1 86 ? 11.043 2.878 -8.035 1.00 94.56 86 GLN A CA 1
ATOM 677 C C . GLN A 1 86 ? 11.073 3.822 -6.814 1.00 94.56 86 GLN A C 1
ATOM 679 O O . GLN A 1 86 ? 11.547 4.951 -6.914 1.00 94.56 86 GLN A O 1
ATOM 684 N N . PHE A 1 87 ? 10.605 3.368 -5.646 1.00 93.31 87 PHE A N 1
ATOM 685 C CA . PHE A 1 87 ? 10.520 4.168 -4.421 1.00 93.31 87 PHE A CA 1
ATOM 686 C C . PHE A 1 87 ? 11.503 3.659 -3.368 1.00 93.31 87 PHE A C 1
ATOM 688 O O . PHE A 1 87 ? 11.186 2.777 -2.571 1.00 93.31 87 PHE A O 1
ATOM 695 N N . GLY A 1 88 ? 12.722 4.203 -3.374 1.00 90.75 88 GLY A N 1
ATOM 696 C CA . GLY A 1 88 ? 13.756 3.847 -2.395 1.00 90.75 88 GLY A CA 1
ATOM 697 C C . GLY A 1 88 ? 14.191 2.379 -2.444 1.00 90.75 88 GLY A C 1
ATOM 698 O O . GLY A 1 88 ? 14.641 1.851 -1.432 1.00 90.75 88 GLY A O 1
ATOM 699 N N . SER A 1 89 ? 14.027 1.711 -3.592 1.00 91.94 89 SER A N 1
ATOM 700 C CA . SER A 1 89 ? 14.444 0.322 -3.814 1.00 91.94 89 SER A CA 1
ATOM 701 C C . SER A 1 89 ? 13.899 -0.686 -2.785 1.00 91.94 89 SER A C 1
ATOM 703 O O . SER A 1 89 ? 14.602 -1.615 -2.386 1.00 91.94 89 SER A O 1
ATOM 705 N N . GLN A 1 90 ? 12.659 -0.494 -2.321 1.00 87.19 90 GLN A N 1
ATOM 706 C CA . GLN A 1 90 ? 12.037 -1.313 -1.263 1.00 87.19 90 GLN A CA 1
ATOM 707 C C . GLN A 1 90 ? 11.610 -2.721 -1.718 1.00 87.19 90 GLN A C 1
ATOM 709 O O . GLN A 1 90 ? 11.458 -3.635 -0.892 1.00 87.19 90 GLN A O 1
ATOM 714 N N . GLU A 1 91 ? 11.467 -2.911 -3.029 1.00 88.19 91 GLU A N 1
ATOM 715 C CA . GLU A 1 91 ? 10.994 -4.137 -3.673 1.00 88.19 91 GLU A CA 1
ATOM 716 C C . GLU A 1 91 ? 12.064 -4.750 -4.604 1.00 88.19 91 GLU A C 1
ATOM 718 O O . GLU A 1 91 ? 11.827 -4.950 -5.802 1.00 88.19 91 GLU A O 1
ATOM 723 N N . PRO A 1 92 ? 13.290 -5.012 -4.102 1.00 92.69 92 PRO A N 1
ATOM 724 C CA . PRO A 1 92 ? 14.374 -5.498 -4.937 1.00 92.69 92 PRO A CA 1
ATOM 725 C C . PRO A 1 92 ? 14.183 -6.982 -5.275 1.00 92.69 92 PRO A C 1
ATOM 727 O O . PRO A 1 92 ? 13.624 -7.760 -4.501 1.00 92.69 92 PRO A O 1
ATOM 730 N N . GLY A 1 93 ? 14.753 -7.402 -6.405 1.00 93.12 93 GLY A N 1
ATOM 731 C CA . GLY A 1 93 ? 14.782 -8.804 -6.827 1.00 93.12 93 GLY A CA 1
ATOM 732 C C . GLY A 1 93 ? 13.768 -9.162 -7.913 1.00 93.12 93 GLY A C 1
ATOM 733 O O . GLY A 1 93 ? 13.196 -8.285 -8.564 1.00 93.12 93 GLY A O 1
ATOM 734 N N . THR A 1 94 ? 13.629 -10.468 -8.146 1.00 96.12 94 THR A N 1
ATOM 735 C CA . THR A 1 94 ? 12.724 -11.062 -9.140 1.00 96.12 94 THR A CA 1
ATOM 736 C C . THR A 1 94 ? 11.337 -11.292 -8.545 1.00 96.12 94 THR A C 1
ATOM 738 O O . THR A 1 94 ? 11.180 -11.309 -7.318 1.00 96.12 94 THR A O 1
ATOM 741 N N . ASP A 1 95 ? 10.346 -11.514 -9.402 1.00 96.19 95 ASP A N 1
ATOM 742 C CA . ASP A 1 95 ? 8.955 -11.735 -8.998 1.00 96.19 95 ASP A CA 1
ATOM 743 C C . ASP A 1 95 ? 8.808 -12.919 -8.029 1.00 96.19 95 ASP A C 1
ATOM 745 O O . ASP A 1 95 ? 8.064 -12.838 -7.051 1.00 96.19 95 ASP A O 1
ATOM 749 N N . GLU A 1 96 ? 9.583 -13.993 -8.208 1.00 96.62 96 GLU A N 1
ATOM 750 C CA . GLU A 1 96 ? 9.553 -15.164 -7.323 1.00 96.62 96 GLU A CA 1
ATOM 751 C C . GLU A 1 96 ? 10.044 -14.819 -5.913 1.00 96.62 96 GLU A C 1
ATOM 753 O O . GLU A 1 96 ? 9.457 -15.248 -4.912 1.00 96.62 96 GLU A O 1
ATOM 758 N N . LYS A 1 97 ? 11.114 -14.016 -5.817 1.00 95.25 97 LYS A N 1
ATOM 759 C CA . LYS A 1 97 ? 11.667 -13.567 -4.529 1.00 95.25 97 LYS A CA 1
ATOM 760 C C . LYS A 1 97 ? 10.695 -12.634 -3.818 1.00 95.25 97 LYS A C 1
ATOM 762 O O . LYS A 1 97 ? 10.487 -12.774 -2.610 1.00 95.25 97 LYS A O 1
ATOM 767 N N . ILE A 1 98 ? 10.085 -11.722 -4.568 1.00 95.25 98 ILE A N 1
ATOM 768 C CA . ILE A 1 98 ? 9.066 -10.792 -4.076 1.00 95.25 98 ILE A CA 1
ATOM 769 C C . ILE A 1 98 ? 7.863 -11.565 -3.533 1.00 95.25 98 ILE A C 1
ATOM 771 O O . ILE A 1 98 ? 7.504 -11.401 -2.363 1.00 95.25 98 ILE A O 1
ATOM 775 N N . LYS A 1 99 ? 7.309 -12.486 -4.329 1.00 94.25 99 LYS A N 1
ATOM 776 C CA . LYS A 1 99 ? 6.182 -13.338 -3.936 1.00 94.25 99 LYS A CA 1
ATOM 777 C C . LYS A 1 99 ? 6.486 -14.120 -2.663 1.00 94.25 99 LYS A C 1
ATOM 779 O O . LYS A 1 99 ? 5.700 -14.080 -1.719 1.00 94.25 99 LYS A O 1
ATOM 784 N N . SER A 1 100 ? 7.643 -14.779 -2.601 1.00 93.75 100 SER A N 1
ATOM 785 C CA . SER A 1 100 ? 8.069 -15.529 -1.414 1.00 93.75 100 SER A CA 1
ATOM 786 C C . SER A 1 100 ? 8.152 -14.638 -0.167 1.00 93.75 100 SER A C 1
ATOM 788 O O . SER A 1 100 ? 7.621 -14.993 0.889 1.00 93.75 100 SER A O 1
ATOM 790 N N . ARG A 1 101 ? 8.743 -13.440 -0.284 1.00 93.50 101 ARG A N 1
ATOM 791 C CA . ARG A 1 101 ? 8.864 -12.484 0.827 1.00 93.50 101 ARG A CA 1
ATOM 792 C C . ARG A 1 101 ? 7.503 -12.000 1.325 1.00 93.50 101 ARG A C 1
ATOM 794 O O . ARG A 1 101 ? 7.279 -11.986 2.537 1.00 93.50 101 ARG A O 1
ATOM 801 N N . ILE A 1 102 ? 6.610 -11.614 0.413 1.00 91.81 102 ILE A N 1
ATOM 802 C CA . ILE A 1 102 ? 5.277 -11.104 0.756 1.00 91.81 102 ILE A CA 1
ATOM 803 C C . ILE A 1 102 ? 4.443 -12.200 1.426 1.00 91.81 102 ILE A C 1
ATOM 805 O O . ILE A 1 102 ? 3.888 -11.966 2.500 1.00 91.81 102 ILE A O 1
ATOM 809 N N . LEU A 1 103 ? 4.411 -13.408 0.854 1.00 90.38 103 LEU A N 1
ATOM 810 C CA . LEU A 1 103 ? 3.664 -14.533 1.422 1.00 90.38 103 LEU A CA 1
ATOM 811 C C . LEU A 1 103 ? 4.198 -14.926 2.803 1.00 90.38 103 LEU A C 1
ATOM 813 O O . LEU A 1 103 ? 3.415 -15.062 3.739 1.00 90.38 103 LEU A O 1
ATOM 817 N N . LYS A 1 104 ? 5.524 -15.012 2.968 1.00 91.75 104 LYS A N 1
ATOM 818 C CA . LYS A 1 104 ? 6.145 -15.356 4.255 1.00 91.75 104 LYS A CA 1
ATOM 819 C C . LYS A 1 104 ? 5.850 -14.331 5.354 1.00 91.75 104 LYS A C 1
ATOM 821 O O . LYS A 1 104 ? 5.725 -14.709 6.514 1.00 91.75 104 LYS A O 1
ATOM 826 N N . LYS A 1 105 ? 5.797 -13.039 5.016 1.00 89.50 105 LYS A N 1
ATOM 827 C CA . LYS A 1 105 ? 5.671 -11.957 6.005 1.00 89.50 105 LYS A CA 1
ATOM 828 C C . LYS A 1 105 ? 4.224 -11.584 6.319 1.00 89.50 105 LYS A C 1
ATOM 830 O O . LYS A 1 105 ? 3.928 -11.235 7.457 1.00 89.50 105 LYS A O 1
ATOM 835 N N . TYR A 1 106 ? 3.353 -11.616 5.316 1.00 88.56 106 TYR A N 1
ATOM 836 C CA . TYR A 1 106 ? 2.012 -11.036 5.406 1.00 88.56 106 TYR A CA 1
ATOM 837 C C . TYR A 1 106 ? 0.890 -12.045 5.156 1.00 88.56 106 TYR A C 1
ATOM 839 O O . TYR A 1 106 ? -0.262 -11.720 5.429 1.00 88.56 106 TYR A O 1
ATOM 847 N N . ASN A 1 107 ? 1.215 -13.245 4.656 1.00 88.88 107 ASN A N 1
ATOM 848 C CA . ASN A 1 107 ? 0.257 -14.310 4.352 1.00 88.88 107 ASN A CA 1
ATOM 849 C C . ASN A 1 107 ? -0.966 -13.797 3.564 1.00 88.88 107 ASN A C 1
ATOM 851 O O . ASN A 1 107 ? -2.115 -14.043 3.934 1.00 88.88 107 ASN A O 1
ATOM 855 N N . VAL A 1 108 ? -0.697 -13.004 2.520 1.00 92.12 108 VAL A N 1
ATOM 856 C CA . VAL A 1 108 ? -1.744 -12.365 1.715 1.00 92.12 108 VAL A CA 1
ATOM 857 C C . VAL A 1 108 ? -2.493 -13.390 0.873 1.00 92.12 108 VAL A C 1
ATOM 859 O O . VAL A 1 108 ? -1.898 -14.355 0.394 1.00 92.12 108 VAL A O 1
ATOM 862 N N . THR A 1 109 ? -3.788 -13.163 0.669 1.00 92.75 1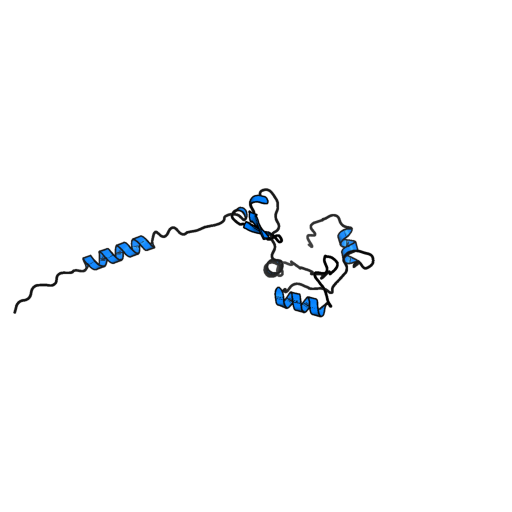09 THR A N 1
ATOM 863 C CA . THR A 1 109 ? -4.646 -14.037 -0.153 1.00 92.75 109 THR A CA 1
ATOM 864 C C . THR A 1 109 ? -5.301 -13.313 -1.328 1.00 92.75 109 THR A C 1
ATOM 866 O O . THR A 1 109 ? -6.102 -13.912 -2.038 1.00 92.75 109 THR A O 1
ATOM 869 N N . PHE A 1 110 ? -5.008 -12.026 -1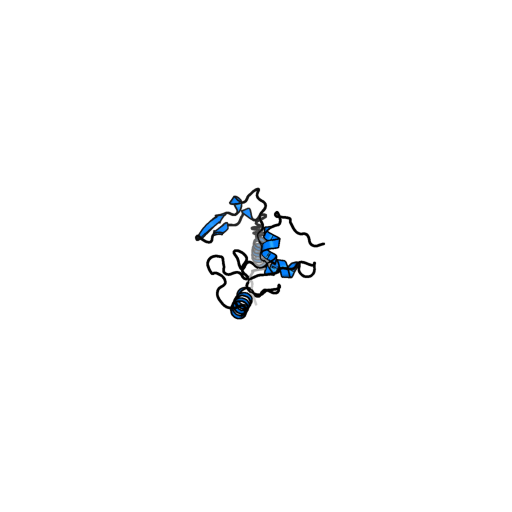.510 1.00 95.12 110 PHE A N 1
ATOM 870 C CA . PHE A 1 110 ? -5.404 -11.259 -2.689 1.00 95.12 110 PHE A CA 1
ATOM 871 C C . PHE A 1 110 ? -4.364 -11.385 -3.810 1.00 95.12 110 PHE A C 1
ATOM 873 O O . PHE A 1 110 ? -3.249 -11.862 -3.583 1.00 95.12 110 PHE A O 1
ATOM 880 N N . ASP A 1 111 ? -4.728 -10.945 -5.014 1.00 95.19 111 ASP A N 1
ATOM 881 C CA . ASP A 1 111 ? -3.907 -11.130 -6.206 1.00 95.19 111 ASP A CA 1
ATOM 882 C C . ASP A 1 111 ? -2.631 -10.285 -6.149 1.00 95.19 111 ASP A C 1
ATOM 884 O O . ASP A 1 111 ? -2.660 -9.068 -5.937 1.00 95.19 111 ASP A O 1
ATOM 888 N N . LEU A 1 112 ? -1.501 -10.959 -6.360 1.00 95.94 112 LEU A N 1
ATOM 889 C CA . LEU A 1 112 ? -0.178 -10.362 -6.473 1.00 95.94 112 LEU A CA 1
ATOM 890 C C . LEU A 1 112 ? 0.314 -10.527 -7.912 1.00 95.94 112 LEU A C 1
ATOM 892 O O . LEU A 1 112 ? 0.494 -11.654 -8.380 1.00 95.94 112 LEU A O 1
ATOM 896 N N . PHE A 1 113 ? 0.532 -9.406 -8.590 1.00 97.31 113 PHE A N 1
ATOM 897 C CA . PHE A 1 113 ? 0.977 -9.350 -9.979 1.00 97.31 113 PHE A CA 1
ATOM 898 C C . PHE A 1 113 ? 2.507 -9.311 -10.085 1.00 97.31 113 PHE A C 1
ATOM 900 O O . PHE A 1 113 ? 3.219 -9.216 -9.080 1.00 97.31 113 PHE A O 1
ATOM 907 N N . ALA A 1 114 ? 3.006 -9.396 -11.320 1.00 97.19 114 ALA A N 1
ATOM 908 C CA . ALA A 1 114 ? 4.414 -9.172 -11.627 1.00 97.19 114 ALA A CA 1
ATOM 909 C C . ALA A 1 114 ? 4.842 -7.751 -11.241 1.00 97.19 114 ALA A C 1
ATOM 911 O O . ALA A 1 114 ? 4.021 -6.827 -11.181 1.00 97.19 114 ALA A O 1
ATOM 912 N N . LYS A 1 115 ? 6.137 -7.576 -10.978 1.00 97.19 115 LYS A N 1
ATOM 913 C CA . LYS A 1 115 ? 6.698 -6.258 -10.701 1.00 97.19 115 LYS A CA 1
ATOM 914 C C . LYS A 1 115 ? 6.612 -5.372 -11.943 1.00 97.19 115 LYS A C 1
ATOM 916 O O . LYS A 1 115 ? 6.991 -5.795 -13.033 1.00 97.19 115 LYS A O 1
ATOM 921 N N . ILE A 1 116 ? 6.201 -4.124 -11.747 1.00 97.25 116 ILE A N 1
ATOM 922 C CA . ILE A 1 116 ? 6.090 -3.124 -12.813 1.00 97.25 116 ILE A CA 1
ATOM 923 C C . ILE A 1 116 ? 6.751 -1.800 -12.422 1.00 97.25 116 ILE A C 1
ATOM 925 O O . ILE A 1 116 ? 6.954 -1.494 -11.240 1.00 97.25 116 ILE A O 1
ATOM 929 N N . ASP A 1 117 ? 7.044 -0.996 -13.437 1.00 97.25 117 ASP A N 1
ATOM 930 C CA . ASP A 1 117 ? 7.354 0.418 -13.274 1.00 97.25 117 ASP A CA 1
ATOM 931 C C . ASP A 1 117 ? 6.055 1.228 -13.338 1.00 97.25 117 ASP A C 1
ATOM 933 O O . ASP A 1 117 ? 5.184 0.978 -14.167 1.00 97.25 117 ASP A O 1
ATOM 937 N N . VAL A 1 118 ? 5.919 2.214 -12.453 1.00 96.94 118 VAL A N 1
ATOM 938 C CA . VAL A 1 118 ? 4.724 3.074 -12.355 1.00 96.94 118 VAL A CA 1
ATOM 939 C C . VAL A 1 118 ? 5.021 4.522 -12.749 1.00 96.94 118 VAL A C 1
ATOM 941 O O . VAL A 1 118 ? 4.176 5.406 -12.631 1.00 96.94 118 VAL A O 1
ATOM 944 N N . ASN A 1 119 ? 6.258 4.794 -13.164 1.00 94.62 119 ASN A N 1
ATOM 945 C CA . ASN A 1 119 ? 6.759 6.091 -13.597 1.00 94.62 119 ASN A CA 1
ATOM 946 C C . ASN A 1 119 ? 7.844 5.919 -14.669 1.00 94.62 119 ASN A C 1
ATOM 948 O O . ASN A 1 119 ? 8.511 4.887 -14.734 1.00 94.62 119 ASN A O 1
ATOM 952 N N . GLY A 1 120 ? 8.088 6.980 -15.441 1.00 96.50 120 GLY A N 1
ATOM 953 C CA . GLY A 1 120 ? 9.163 7.029 -16.432 1.00 96.50 120 GLY A CA 1
ATOM 954 C C . GLY A 1 120 ? 8.787 6.396 -17.772 1.00 96.50 120 GLY A C 1
ATOM 955 O O . GLY A 1 120 ? 7.625 6.111 -18.037 1.00 96.50 120 GLY A O 1
ATOM 956 N N . THR A 1 121 ? 9.784 6.201 -18.635 1.00 96.69 121 THR A N 1
ATOM 957 C CA . THR A 1 121 ? 9.589 5.725 -20.018 1.00 96.69 121 THR A CA 1
ATOM 958 C C . THR A 1 121 ? 9.121 4.275 -20.114 1.00 96.69 121 THR A C 1
ATOM 960 O O . THR A 1 121 ? 8.553 3.898 -21.130 1.00 96.69 121 THR A O 1
ATOM 963 N N . ASN A 1 122 ? 9.367 3.479 -19.071 1.00 96.62 122 ASN A N 1
ATOM 964 C CA . ASN A 1 122 ? 8.989 2.067 -18.993 1.00 96.62 122 ASN A CA 1
ATOM 965 C C . ASN A 1 122 ? 7.728 1.850 -18.146 1.00 96.62 122 ASN A C 1
ATOM 967 O O . ASN A 1 122 ? 7.454 0.722 -17.747 1.00 96.62 122 ASN A O 1
ATOM 971 N N . GLU A 1 123 ? 7.004 2.924 -17.815 1.00 97.56 123 GLU A N 1
ATOM 972 C CA . GLU A 1 123 ? 5.770 2.830 -17.046 1.00 97.56 123 GLU A CA 1
ATOM 973 C C . GLU A 1 123 ? 4.781 1.848 -17.690 1.00 97.56 123 GLU A C 1
ATOM 975 O O . GLU A 1 123 ? 4.544 1.878 -18.899 1.00 97.56 123 GLU A O 1
ATOM 980 N N . ASP A 1 124 ? 4.158 1.017 -16.854 1.00 97.94 124 ASP A N 1
ATOM 981 C CA . ASP A 1 124 ? 3.077 0.146 -17.284 1.00 97.94 124 ASP A CA 1
ATOM 982 C C . ASP A 1 124 ? 1.863 0.968 -17.775 1.00 97.94 124 ASP A C 1
ATOM 984 O O . ASP A 1 124 ? 1.406 1.878 -17.067 1.00 97.94 124 ASP A O 1
ATOM 9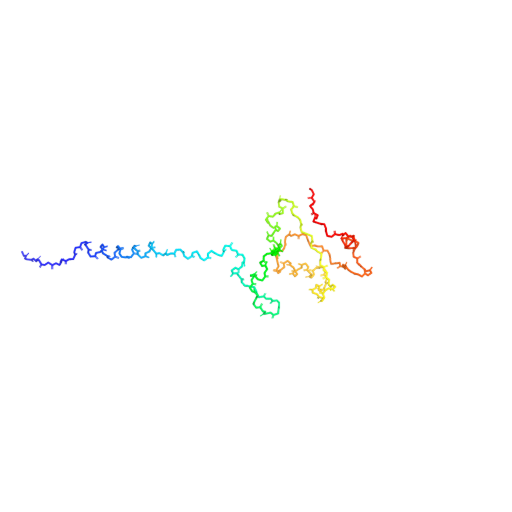88 N N . PRO A 1 125 ? 1.277 0.637 -18.943 1.00 97.12 125 PRO A N 1
ATOM 989 C CA . PRO A 1 125 ? 0.135 1.363 -19.498 1.00 97.12 125 PRO A CA 1
ATOM 990 C C . PRO A 1 125 ? -1.057 1.508 -18.542 1.00 97.12 125 PRO A C 1
ATOM 992 O O . PRO A 1 125 ? -1.776 2.512 -18.613 1.00 97.12 125 PRO A O 1
ATOM 995 N N . LEU A 1 126 ? -1.271 0.548 -17.631 1.00 94.31 126 LEU A N 1
ATOM 996 C CA . LEU A 1 126 ? -2.300 0.649 -16.595 1.00 94.31 126 LEU A CA 1
ATOM 997 C C . LEU A 1 126 ? -2.061 1.872 -15.705 1.00 94.31 126 LEU A C 1
ATOM 999 O O . LEU A 1 126 ? -2.996 2.624 -15.431 1.00 94.31 126 LEU A O 1
ATOM 1003 N N . TYR A 1 127 ? -0.823 2.100 -15.273 1.00 93.94 127 TYR A N 1
ATOM 1004 C CA . TYR A 1 127 ? -0.492 3.226 -14.403 1.00 93.94 127 TYR A CA 1
ATOM 1005 C C . TYR A 1 127 ? -0.505 4.558 -15.152 1.00 93.94 127 TYR A C 1
ATOM 1007 O O . TYR A 1 127 ? -1.015 5.541 -14.604 1.00 93.94 127 TYR A O 1
ATOM 1015 N N . THR A 1 128 ? -0.112 4.584 -16.431 1.00 95.00 128 THR A N 1
ATOM 1016 C CA . THR A 1 128 ? -0.321 5.768 -17.281 1.00 95.00 128 THR A CA 1
ATOM 1017 C C . THR A 1 128 ? -1.806 6.132 -17.343 1.00 95.00 128 THR A C 1
ATOM 1019 O O . THR A 1 128 ? -2.182 7.291 -17.134 1.00 95.00 128 THR A O 1
ATOM 1022 N N . PHE A 1 129 ? -2.676 5.140 -17.565 1.00 93.69 129 PHE A N 1
ATOM 1023 C CA . PHE A 1 129 ? -4.121 5.350 -17.574 1.00 93.69 129 PHE A CA 1
ATOM 1024 C C . PHE A 1 129 ? -4.636 5.845 -16.217 1.00 93.69 129 PHE A C 1
ATOM 1026 O O . PHE A 1 129 ? -5.354 6.846 -16.177 1.00 93.69 129 PHE A O 1
ATOM 1033 N N . LEU A 1 130 ? -4.261 5.198 -15.110 1.00 91.19 130 LEU A N 1
ATOM 1034 C CA . LEU A 1 130 ? -4.729 5.561 -13.769 1.00 91.19 130 LEU A CA 1
ATOM 1035 C C . LEU A 1 130 ? -4.308 6.984 -13.375 1.00 91.19 130 LEU A C 1
ATOM 1037 O O . LEU A 1 130 ? -5.138 7.739 -12.868 1.00 91.19 130 LEU A O 1
ATOM 1041 N N . LYS A 1 131 ? -3.065 7.388 -13.668 1.00 90.00 131 LYS A N 1
ATOM 1042 C CA . LYS A 1 131 ? -2.572 8.753 -13.401 1.00 90.00 131 LYS A CA 1
ATOM 1043 C C . LYS A 1 131 ? -3.257 9.818 -14.258 1.00 90.00 131 LYS A C 1
ATOM 1045 O O . LYS A 1 131 ? -3.330 10.970 -13.842 1.00 90.00 131 LYS A O 1
ATOM 1050 N N . SER A 1 132 ? -3.778 9.451 -15.432 1.00 91.62 132 SER A N 1
ATOM 1051 C CA . SER A 1 132 ? -4.526 10.375 -16.299 1.00 91.62 132 SER A CA 1
ATOM 1052 C C . SER A 1 132 ? -5.924 10.722 -15.771 1.00 91.62 132 SER A C 1
ATOM 1054 O O . SER A 1 132 ? -6.582 11.616 -16.308 1.00 91.62 132 SER A O 1
ATOM 1056 N N . LYS A 1 133 ? -6.414 10.013 -14.744 1.00 85.94 133 LYS A N 1
ATOM 1057 C CA . LYS A 1 133 ? -7.735 10.256 -14.163 1.00 85.94 133 LYS A CA 1
ATOM 1058 C C . LYS A 1 133 ? -7.624 11.163 -12.936 1.00 85.94 133 LYS A C 1
ATOM 1060 O O . LYS A 1 133 ? -6.761 10.933 -12.090 1.00 85.94 133 LYS A O 1
ATOM 1065 N N . PRO A 1 134 ? -8.514 12.164 -12.779 1.00 77.44 134 PRO A N 1
ATOM 1066 C CA . PRO A 1 134 ? -8.683 12.798 -11.477 1.00 77.44 134 PRO A CA 1
ATOM 1067 C C . PRO A 1 134 ? -9.073 11.719 -10.465 1.00 77.44 134 PRO A C 1
ATOM 1069 O O . PRO A 1 134 ? -9.726 10.742 -10.837 1.00 77.44 134 PRO A O 1
ATOM 1072 N N . PHE A 1 135 ? -8.683 11.887 -9.199 1.00 72.56 135 PHE A N 1
ATOM 1073 C CA . PHE A 1 135 ? -9.091 10.963 -8.145 1.00 72.56 135 PHE A CA 1
ATOM 1074 C C . PHE A 1 135 ? -10.618 10.852 -8.143 1.00 72.56 135 PHE A C 1
ATOM 1076 O O . PHE A 1 135 ? -11.327 11.778 -7.749 1.00 72.56 135 PHE A O 1
ATOM 1083 N N . GLN A 1 136 ? -11.115 9.719 -8.624 1.00 60.28 136 GLN A N 1
ATOM 1084 C CA . GLN A 1 136 ? -12.510 9.341 -8.537 1.00 60.28 136 GLN A CA 1
ATOM 1085 C C . GLN A 1 136 ? -12.558 8.055 -7.722 1.00 60.28 136 GLN A C 1
ATOM 1087 O O . GLN A 1 136 ? -11.850 7.105 -8.066 1.00 60.28 136 GLN A O 1
ATOM 1092 N N . PRO A 1 137 ? -13.350 7.994 -6.640 1.00 57.72 137 PRO A N 1
ATOM 1093 C CA . PRO A 1 137 ? -13.605 6.727 -5.981 1.00 57.72 137 PRO A CA 1
ATOM 1094 C C . PRO A 1 137 ? -14.320 5.819 -6.987 1.00 57.72 137 PRO A C 1
ATOM 1096 O O . PRO A 1 137 ? -15.502 5.994 -7.279 1.00 57.72 137 PRO A O 1
ATOM 1099 N N . PHE A 1 138 ? -13.576 4.879 -7.570 1.00 47.41 138 PHE A N 1
ATOM 1100 C CA . PHE A 1 138 ? -14.130 3.860 -8.449 1.00 47.41 138 PHE A CA 1
ATOM 1101 C C . PHE A 1 138 ? -14.957 2.897 -7.599 1.00 47.41 138 PHE A C 1
ATOM 1103 O O . PHE A 1 138 ? -14.427 1.989 -6.962 1.00 47.41 138 PHE A O 1
ATOM 1110 N N . PHE A 1 139 ? -16.272 3.094 -7.598 1.00 40.25 139 PHE A N 1
ATOM 1111 C CA . PHE A 1 139 ? -17.211 2.040 -7.247 1.00 40.25 139 PHE A CA 1
ATOM 1112 C C . PHE A 1 139 ? -17.422 1.205 -8.511 1.00 40.25 139 PHE A C 1
ATOM 1114 O O . PHE A 1 139 ? -18.130 1.626 -9.427 1.00 40.25 139 PHE A O 1
ATOM 1121 N N . ILE A 1 140 ? -16.749 0.057 -8.607 1.00 39.84 140 ILE A N 1
ATOM 1122 C CA . ILE A 1 140 ? -17.100 -0.946 -9.618 1.00 39.84 140 ILE A CA 1
ATOM 1123 C C . ILE A 1 140 ? -18.491 -1.460 -9.224 1.00 39.84 140 ILE A C 1
ATOM 1125 O O . ILE A 1 140 ? -18.680 -1.876 -8.081 1.00 39.84 140 ILE A O 1
ATOM 1129 N N . LYS A 1 141 ? -19.463 -1.302 -10.131 1.00 38.03 141 LYS A N 1
ATOM 1130 C CA . LYS A 1 141 ? -20.847 -1.761 -9.950 1.00 38.03 141 LYS A CA 1
ATOM 1131 C C . LYS A 1 141 ? -20.924 -3.275 -9.820 1.00 38.03 141 LYS A C 1
ATOM 1133 O O . LYS A 1 141 ? -20.153 -3.952 -10.535 1.00 38.03 141 LYS A O 1
#